Protein AF-V7BN54-F1 (afdb_monomer_lite)

Secondary structure (DSSP, 8-state):
-PPPPTT--------S-------SSSHHHHHHHHHHHHHHHHHHHHHHHHHTT----EEE-SS-EEEHHHHHHHHHHHHHHHHHHHHHHHHHHHS----PPPPPPPHHHHHHHHHHHHHHHT-

Radius of gyration: 49.27 Å; chains: 1; bounding box: 86×29×140 Å

Organism: Phaseolus vulgaris (NCBI:txid3885)

Foldseek 3Di:
DDDDDPVGDDPDPDDDDDDDPDDPPPVVVVVVVVVVVVVVVVVVVVVVVVVVPPDQPWDCPDPDTHGPVVVVVVVVVVVVVCCVPVVVVCVVVVPPPPPPPPDPDDPVNVVVVVVVVVVVVVD

Sequence (123 aa):
MHSRNDWGGSFEMSNSGEEVYKEKNEWDRAALLERQDLDETLQSWVLERVEKRKKKKYVDFGCIVMSHKALKWIFGSIFIAFLLIALPIIITKSLPNHHSPPTPPDNYTLALHKALLFFNAQK

pLDDT: mean 71.92, std 15.75, range [43.0, 96.12]

Structure (mmCIF, N/CA/C/O backbone):
data_AF-V7BN54-F1
#
_entry.id   AF-V7BN54-F1
#
loop_
_atom_site.group_PDB
_atom_site.id
_atom_site.type_symbol
_atom_site.label_atom_id
_atom_site.label_alt_id
_atom_site.label_comp_id
_atom_site.label_asym_id
_atom_site.label_entity_id
_atom_site.label_seq_id
_atom_site.pdbx_PDB_ins_code
_atom_site.Cartn_x
_atom_site.Cartn_y
_atom_site.Cartn_z
_atom_site.occupancy
_atom_site.B_iso_or_equiv
_atom_site.auth_seq_id
_atom_site.auth_comp_id
_atom_site.auth_asym_id
_atom_site.auth_atom_id
_atom_site.pdbx_PDB_model_num
ATOM 1 N N . MET A 1 1 ? -26.629 -19.931 85.191 1.00 43.00 1 MET A N 1
ATOM 2 C CA . MET A 1 1 ? -26.226 -19.09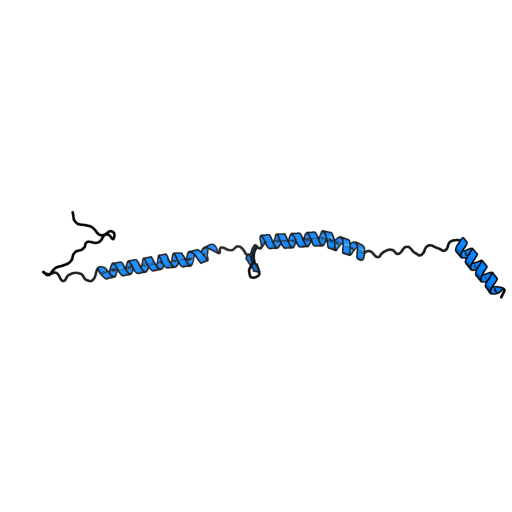6 84.040 1.00 43.00 1 MET A CA 1
ATOM 3 C C . MET A 1 1 ? -27.133 -19.474 82.882 1.00 43.00 1 MET A C 1
ATOM 5 O O . MET A 1 1 ? -27.092 -20.623 82.472 1.00 43.00 1 MET A O 1
ATOM 9 N N . HIS A 1 2 ? -28.031 -18.581 82.459 1.00 53.22 2 HIS A N 1
ATOM 10 C CA . HIS A 1 2 ? -28.963 -18.863 81.363 1.00 53.22 2 HIS A CA 1
ATOM 11 C C . HIS A 1 2 ? -28.221 -18.729 80.027 1.00 53.22 2 HIS A C 1
ATOM 13 O O . HIS A 1 2 ? -27.595 -17.700 79.773 1.00 53.22 2 HIS A O 1
ATOM 19 N N . SER A 1 3 ? -28.240 -19.797 79.223 1.00 55.62 3 SER A N 1
ATOM 20 C CA . SER A 1 3 ? -27.673 -19.827 77.873 1.00 55.62 3 SER A CA 1
ATOM 21 C C . SER A 1 3 ? -28.487 -18.895 76.975 1.00 55.62 3 SER A C 1
ATOM 23 O O . SER A 1 3 ? -29.709 -19.000 76.902 1.00 55.62 3 SER A O 1
ATOM 25 N N . ARG A 1 4 ? -27.799 -17.937 76.359 1.00 61.56 4 ARG A N 1
ATOM 26 C CA . ARG A 1 4 ? -28.348 -16.941 75.442 1.00 61.56 4 ARG A CA 1
ATOM 27 C C . ARG A 1 4 ? -28.027 -17.434 74.032 1.00 61.56 4 ARG A C 1
ATOM 29 O O . ARG A 1 4 ? -26.901 -17.841 73.772 1.00 61.56 4 ARG A O 1
ATOM 36 N N . ASN A 1 5 ? -29.021 -17.463 73.162 1.00 63.62 5 ASN A N 1
ATOM 37 C CA . ASN A 1 5 ? -28.876 -17.810 71.751 1.00 63.62 5 ASN A CA 1
ATOM 38 C C . ASN A 1 5 ? -28.022 -16.766 71.009 1.00 63.62 5 ASN A C 1
ATOM 40 O O . ASN A 1 5 ? -28.161 -15.560 71.223 1.00 63.62 5 ASN A O 1
ATOM 44 N N . ASP A 1 6 ? -27.184 -17.232 70.082 1.00 66.56 6 ASP A N 1
ATOM 45 C CA . ASP A 1 6 ? -26.239 -16.397 69.315 1.00 66.56 6 ASP A CA 1
ATOM 46 C C . ASP A 1 6 ? -26.917 -15.382 68.377 1.00 66.56 6 ASP A C 1
ATOM 48 O O . ASP A 1 6 ? -26.272 -14.492 67.832 1.00 66.56 6 ASP A O 1
ATOM 52 N N . TRP A 1 7 ? -28.237 -15.488 68.222 1.00 64.75 7 TRP A N 1
ATOM 53 C CA . TRP A 1 7 ? -29.060 -14.626 67.376 1.00 64.75 7 TRP A CA 1
ATOM 54 C C . TRP A 1 7 ? -29.818 -13.538 68.159 1.00 64.75 7 TRP A C 1
ATOM 56 O O . TRP A 1 7 ? -30.616 -12.809 67.580 1.00 64.75 7 TRP A O 1
ATOM 66 N N . GLY A 1 8 ? -29.550 -13.381 69.462 1.00 64.38 8 GLY A N 1
ATOM 67 C CA . GLY A 1 8 ? -29.888 -12.158 70.203 1.00 64.38 8 GLY A CA 1
ATOM 68 C C . GLY A 1 8 ? -31.352 -11.962 70.625 1.00 64.38 8 GLY A C 1
ATOM 69 O O . GLY A 1 8 ? -31.721 -10.830 70.928 1.00 64.38 8 GLY A O 1
ATOM 70 N N . GLY A 1 9 ? -32.176 -13.014 70.701 1.00 65.94 9 GLY A N 1
ATOM 71 C CA . GLY A 1 9 ? -33.587 -12.921 71.125 1.00 65.94 9 GLY A CA 1
ATOM 72 C C . GLY A 1 9 ? -33.916 -13.760 72.366 1.00 65.94 9 GLY A C 1
ATOM 73 O O . GLY A 1 9 ? -33.471 -14.893 72.473 1.00 65.94 9 GLY A O 1
ATOM 74 N N . SER A 1 10 ? -34.712 -13.247 73.309 1.00 53.84 10 SER A N 1
ATOM 75 C CA . SER A 1 10 ? -35.085 -13.994 74.527 1.00 53.84 10 SER A CA 1
ATOM 76 C C . SER A 1 10 ? -35.921 -15.241 74.200 1.00 53.84 10 SER A C 1
ATOM 78 O O . SER A 1 10 ? -36.890 -15.152 73.449 1.00 53.84 10 SER A O 1
ATOM 80 N N . PHE A 1 11 ? -35.570 -16.402 74.763 1.00 54.72 11 PHE A N 1
ATOM 81 C CA . PHE A 1 11 ? -36.379 -17.621 74.652 1.00 54.72 11 PHE A CA 1
ATOM 82 C C . PHE A 1 11 ? -37.440 -17.623 75.756 1.00 54.72 11 PHE A C 1
ATOM 84 O O . PHE A 1 11 ? -37.277 -18.260 76.796 1.00 54.72 11 PHE A O 1
ATOM 91 N N . GLU A 1 12 ? -38.517 -16.870 75.550 1.00 58.50 12 GLU A N 1
ATOM 92 C CA . GLU A 1 12 ? -39.702 -16.956 76.401 1.00 58.50 12 GLU A CA 1
ATOM 93 C C . GLU A 1 12 ? -40.667 -17.993 75.820 1.00 58.50 12 GLU A C 1
ATOM 95 O O . GLU A 1 12 ? -41.494 -17.705 74.958 1.00 58.50 12 GLU A O 1
ATOM 100 N N . MET A 1 13 ? -40.559 -19.236 76.296 1.00 51.19 13 MET A N 1
ATOM 101 C CA . MET A 1 13 ? -41.651 -20.201 76.182 1.00 51.19 13 MET A CA 1
ATOM 102 C C . MET A 1 13 ? -42.730 -19.778 77.184 1.00 51.19 13 MET A C 1
ATOM 104 O O . MET A 1 13 ? -42.631 -20.079 78.374 1.00 51.19 13 MET A O 1
ATOM 108 N N . SER A 1 14 ? -43.747 -19.052 76.716 1.00 47.75 14 SER A N 1
ATOM 109 C CA . SER A 1 14 ? -44.942 -18.761 77.511 1.00 47.75 14 SER A CA 1
ATOM 110 C C . SER A 1 14 ? -45.685 -20.074 77.788 1.00 47.75 14 SER A C 1
ATOM 112 O O . SER A 1 14 ? -46.410 -20.601 76.945 1.00 47.75 14 SER A O 1
ATOM 114 N N . ASN A 1 15 ? -45.447 -20.643 78.970 1.00 44.53 15 ASN A N 1
ATOM 115 C CA . ASN A 1 15 ? -46.290 -21.677 79.547 1.00 44.53 15 ASN A CA 1
ATOM 116 C C . ASN A 1 15 ? -47.453 -20.981 80.257 1.00 44.53 15 ASN A C 1
ATOM 118 O O . ASN A 1 15 ? -47.263 -20.410 81.324 1.00 44.53 15 ASN A O 1
ATOM 122 N N . SER A 1 16 ? -48.621 -21.034 79.614 1.00 52.03 16 SER A N 1
ATOM 123 C CA . SER A 1 16 ? -49.964 -20.893 80.186 1.00 52.03 16 SER A CA 1
ATOM 124 C C . SER A 1 16 ? -50.111 -19.926 81.366 1.00 52.03 16 SER A C 1
ATOM 126 O O . SER A 1 16 ? -49.905 -20.303 82.520 1.00 52.03 16 SER A O 1
ATOM 128 N N . GLY A 1 17 ? -50.615 -18.729 81.093 1.00 51.25 17 GLY A N 1
ATOM 129 C CA . GLY A 1 17 ? -51.170 -17.896 82.149 1.00 51.25 17 GLY A CA 1
ATOM 130 C C . GLY A 1 17 ? -51.195 -16.433 81.774 1.00 51.25 17 GLY A C 1
ATOM 131 O O . GLY A 1 17 ? -50.166 -15.781 81.808 1.00 51.25 17 GLY A O 1
ATOM 132 N N . GLU A 1 18 ? -52.401 -15.966 81.478 1.00 43.72 18 GLU A N 1
ATOM 133 C CA . GLU A 1 18 ? -52.838 -14.589 81.693 1.00 43.72 18 GLU A CA 1
ATOM 134 C C . GLU A 1 18 ? -52.280 -13.466 80.796 1.00 43.72 18 GLU A C 1
ATOM 136 O O . GLU A 1 18 ? -51.148 -13.010 80.884 1.00 43.72 18 GLU A O 1
ATOM 141 N N . GLU A 1 19 ? -53.245 -12.934 80.037 1.00 52.16 19 GLU A N 1
ATOM 142 C CA . GLU A 1 19 ? -53.559 -11.506 79.949 1.00 52.16 19 GLU A CA 1
ATOM 143 C C . GLU A 1 19 ? -52.840 -10.613 78.931 1.00 52.16 19 GLU A C 1
ATOM 145 O O . GLU A 1 19 ? -51.711 -10.803 78.505 1.00 52.16 19 GLU A O 1
ATOM 150 N N . VAL A 1 20 ? -53.586 -9.551 78.609 1.00 44.69 20 VAL A N 1
ATOM 151 C CA . VAL A 1 20 ? -53.212 -8.348 77.863 1.00 44.69 20 VAL A CA 1
ATOM 152 C C . VAL A 1 20 ? -53.390 -8.427 76.342 1.00 44.69 20 VAL A C 1
ATOM 154 O O . VAL A 1 20 ? -52.466 -8.514 75.541 1.00 44.69 20 VAL A O 1
ATOM 157 N N . TYR A 1 21 ? -54.647 -8.233 75.934 1.00 48.78 21 TYR A N 1
ATOM 158 C CA . TYR A 1 21 ? -54.997 -7.667 74.632 1.00 48.78 21 TYR A CA 1
ATOM 159 C C . TYR A 1 21 ? -54.560 -6.199 74.567 1.00 48.78 21 TYR A C 1
ATOM 161 O O . TYR A 1 21 ? -55.376 -5.297 74.759 1.00 48.78 21 TYR A O 1
ATOM 169 N N . LYS A 1 22 ? -53.291 -5.932 74.272 1.00 52.81 22 LYS A N 1
ATOM 170 C CA . LYS A 1 22 ? -52.894 -4.639 73.712 1.00 52.81 22 LYS A CA 1
ATOM 171 C C . LYS A 1 22 ? -51.813 -4.836 72.659 1.00 52.81 22 LYS A C 1
ATOM 173 O O . LYS A 1 22 ? -50.850 -5.551 72.872 1.00 52.81 22 LYS A O 1
ATOM 178 N N . GLU A 1 23 ? -52.026 -4.139 71.544 1.00 52.44 23 GLU A N 1
ATOM 179 C CA . GLU A 1 23 ? -50.976 -3.688 70.626 1.00 52.44 23 GLU A CA 1
ATOM 180 C C . GLU A 1 23 ? -50.474 -4.686 69.566 1.00 52.44 23 GLU A C 1
ATOM 182 O O . GLU A 1 23 ? -49.317 -5.079 69.507 1.00 52.44 23 GLU A O 1
ATOM 187 N N . LYS A 1 24 ? -51.362 -5.027 68.621 1.00 51.75 24 LYS A N 1
ATOM 188 C CA . LYS A 1 24 ? -51.013 -5.694 67.349 1.00 51.75 24 LYS A CA 1
ATOM 189 C C . LYS A 1 24 ? -50.634 -4.733 66.204 1.00 51.75 24 LYS A C 1
ATOM 191 O O . LYS A 1 24 ? -50.500 -5.184 65.075 1.00 51.75 24 LYS A O 1
ATOM 196 N N . ASN A 1 25 ? -50.467 -3.433 66.466 1.00 53.81 25 ASN A N 1
ATOM 197 C CA . ASN A 1 25 ? -50.249 -2.424 65.413 1.00 53.81 25 ASN A CA 1
ATOM 198 C C . ASN A 1 25 ? -48.797 -1.937 65.263 1.00 53.81 25 ASN A C 1
ATOM 200 O O . ASN A 1 25 ? -48.500 -1.238 64.298 1.00 53.81 25 ASN A O 1
ATOM 204 N N . GLU A 1 26 ? -47.882 -2.288 66.170 1.00 56.12 26 GLU A N 1
ATOM 205 C CA . GLU A 1 26 ? -46.482 -1.833 66.080 1.00 56.12 26 GLU A CA 1
ATOM 206 C C . GLU A 1 26 ? -45.608 -2.724 65.183 1.00 56.12 26 GLU A C 1
ATOM 208 O O . GLU A 1 26 ? -44.637 -2.249 64.593 1.00 56.12 26 GLU A O 1
ATOM 213 N N . TRP A 1 27 ? -45.993 -3.991 65.004 1.00 55.41 27 TRP A N 1
ATOM 214 C CA . TRP A 1 27 ? -45.239 -4.981 64.226 1.00 55.41 27 TRP A CA 1
ATOM 215 C C . TRP A 1 27 ? -45.252 -4.679 62.716 1.00 55.41 27 TRP A C 1
ATOM 217 O O . TRP A 1 27 ? -44.266 -4.929 62.029 1.00 55.41 27 TRP A O 1
ATOM 227 N N . ASP A 1 28 ? -46.322 -4.061 62.204 1.00 57.56 28 ASP A N 1
ATOM 228 C CA . ASP A 1 28 ? -46.463 -3.734 60.775 1.00 57.56 28 ASP A CA 1
ATOM 229 C C . ASP A 1 28 ? -45.677 -2.481 60.358 1.00 57.56 28 ASP A C 1
ATOM 231 O O . ASP A 1 28 ? -45.328 -2.306 59.189 1.00 57.56 28 ASP A O 1
ATOM 235 N N . ARG A 1 29 ? -45.357 -1.594 61.308 1.00 58.38 29 ARG A N 1
ATOM 236 C CA . ARG A 1 29 ? -44.652 -0.344 60.998 1.00 58.38 29 ARG A CA 1
ATOM 237 C C . ARG A 1 29 ? -43.164 -0.577 60.730 1.00 58.38 29 ARG A C 1
ATOM 239 O O . ARG A 1 29 ? -42.597 0.106 59.882 1.00 58.38 29 ARG A O 1
ATOM 246 N N . ALA A 1 30 ? -42.554 -1.552 61.404 1.00 61.09 30 ALA A N 1
ATOM 247 C CA . ALA A 1 30 ? -41.167 -1.946 61.158 1.00 61.09 30 ALA A CA 1
ATOM 248 C C . ALA A 1 30 ? -40.996 -2.615 59.782 1.00 61.09 30 ALA A C 1
ATOM 250 O O . ALA A 1 30 ? -40.057 -2.289 59.062 1.00 61.09 30 ALA A O 1
ATOM 251 N N . ALA A 1 31 ? -41.951 -3.455 59.366 1.00 61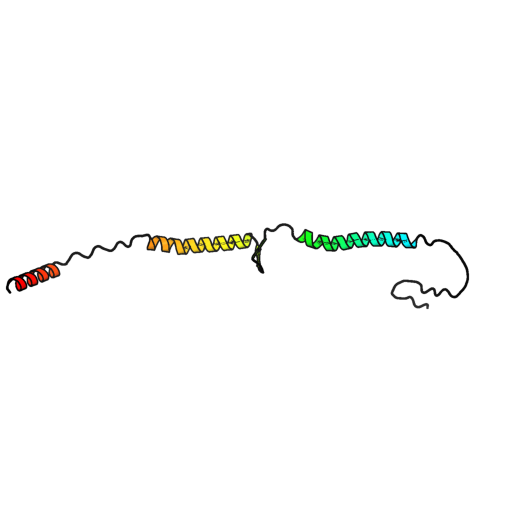.47 31 ALA A N 1
ATOM 252 C CA . ALA A 1 31 ? -41.925 -4.117 58.059 1.00 61.47 31 ALA A CA 1
ATOM 253 C C . ALA A 1 31 ? -42.066 -3.135 56.877 1.00 61.47 31 ALA A C 1
ATOM 255 O O . ALA A 1 31 ? -41.504 -3.359 55.804 1.00 61.47 31 ALA A O 1
ATOM 256 N N . LEU A 1 32 ? -42.794 -2.026 57.058 1.00 61.03 32 LEU A N 1
ATOM 257 C CA . LEU A 1 32 ? -42.898 -0.975 56.038 1.00 61.03 32 LEU A CA 1
ATOM 258 C C . LEU A 1 32 ? -41.602 -0.171 55.880 1.00 61.03 32 LEU A C 1
ATOM 260 O O . LEU A 1 32 ? -41.269 0.201 54.757 1.00 61.03 32 LEU A O 1
ATOM 264 N N . LEU A 1 33 ? -40.876 0.068 56.977 1.00 61.72 33 LEU A N 1
ATOM 265 C CA . LEU A 1 33 ? -39.565 0.726 56.943 1.00 61.72 33 LEU A CA 1
ATOM 266 C C . LEU A 1 33 ? -38.508 -0.191 56.318 1.00 61.72 33 LEU A C 1
ATOM 268 O O . LEU A 1 33 ? -37.779 0.231 55.427 1.00 61.72 33 LEU A O 1
ATOM 272 N N . GLU A 1 34 ? -38.504 -1.471 56.697 1.00 61.81 34 GLU A N 1
ATOM 273 C CA . GLU A 1 34 ? -37.607 -2.479 56.128 1.00 61.81 34 GLU A CA 1
ATOM 274 C C . GLU A 1 34 ? -37.821 -2.631 54.611 1.00 61.81 34 GLU A C 1
ATOM 276 O O . GLU A 1 34 ? -36.859 -2.642 53.847 1.00 61.81 34 GLU A O 1
ATOM 281 N N . ARG A 1 35 ? -39.074 -2.641 54.135 1.00 59.72 35 ARG A N 1
ATOM 282 C CA . ARG A 1 35 ? -39.382 -2.705 52.695 1.00 59.72 35 ARG A CA 1
ATOM 283 C C . ARG A 1 35 ? -38.838 -1.506 51.909 1.00 59.72 35 ARG A C 1
ATOM 285 O O . ARG A 1 35 ? -38.398 -1.691 50.778 1.00 59.72 35 ARG A O 1
ATOM 292 N N . GLN A 1 36 ? -38.863 -0.307 52.491 1.00 62.03 36 GLN A N 1
ATOM 293 C CA . GLN A 1 36 ? -38.312 0.892 51.851 1.00 62.03 36 GLN A CA 1
ATOM 294 C C . GLN A 1 36 ? -36.778 0.839 51.780 1.00 62.03 36 GLN A C 1
ATOM 296 O O . GLN A 1 36 ? -36.217 1.089 50.715 1.00 62.03 36 GLN A O 1
ATOM 301 N N . ASP A 1 37 ? -36.109 0.414 52.855 1.00 61.91 37 ASP A N 1
ATOM 302 C CA . ASP A 1 37 ? -34.644 0.264 52.884 1.00 61.91 37 ASP A CA 1
ATOM 303 C C . ASP A 1 37 ? -34.147 -0.853 51.941 1.00 61.91 37 ASP A C 1
ATOM 305 O O . ASP A 1 37 ? -33.093 -0.742 51.300 1.00 61.91 37 ASP A O 1
ATOM 309 N N . LEU A 1 38 ? -34.916 -1.938 51.801 1.00 63.78 38 LEU A N 1
ATOM 310 C CA . LEU A 1 38 ? -34.639 -3.001 50.831 1.00 63.78 38 LEU A CA 1
ATOM 311 C C . LEU A 1 38 ? -34.740 -2.498 49.389 1.00 63.78 38 LEU A C 1
ATOM 313 O O . LEU A 1 38 ? -33.880 -2.830 48.575 1.00 63.78 38 LEU A O 1
ATOM 317 N N . ASP A 1 39 ? -35.731 -1.671 49.064 1.00 69.31 39 ASP A N 1
ATOM 318 C CA . ASP A 1 39 ? -35.861 -1.112 47.715 1.00 69.31 39 ASP A CA 1
ATOM 319 C C . ASP A 1 39 ? -34.691 -0.167 47.382 1.00 69.31 39 ASP A C 1
ATOM 321 O O . ASP A 1 39 ? -34.121 -0.264 46.290 1.00 69.31 39 ASP A O 1
ATOM 325 N N . GLU A 1 40 ? -34.247 0.668 48.329 1.00 66.94 40 GLU A N 1
ATOM 32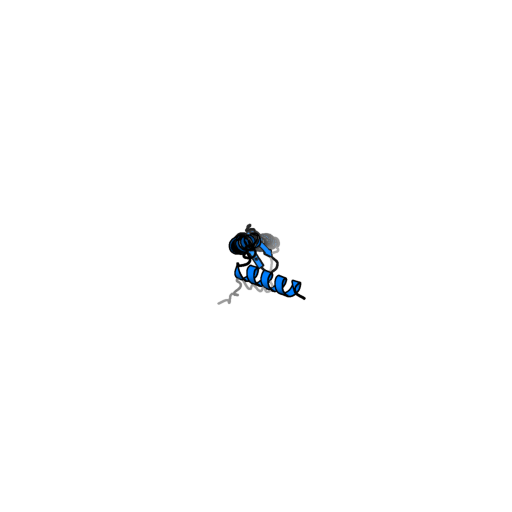6 C CA . GLU A 1 40 ? -33.094 1.563 48.142 1.00 66.94 40 GLU A CA 1
ATOM 327 C C . GLU A 1 40 ? -31.772 0.799 47.986 1.00 66.94 40 GLU A C 1
ATOM 329 O O . GLU A 1 40 ? -30.951 1.109 47.110 1.00 66.94 40 GLU A O 1
ATOM 334 N N . THR A 1 41 ? -31.566 -0.245 48.791 1.00 69.25 41 THR A N 1
ATOM 335 C CA . THR A 1 41 ? -30.378 -1.097 48.675 1.00 69.25 41 THR A CA 1
ATOM 336 C C . THR A 1 41 ? -30.398 -1.890 47.369 1.00 69.25 41 THR A C 1
ATOM 338 O O . THR A 1 41 ? -29.403 -1.881 46.645 1.00 69.25 41 THR A O 1
ATOM 341 N N . LEU A 1 42 ? -31.523 -2.488 46.973 1.00 64.94 42 LEU A N 1
ATOM 342 C CA . LEU A 1 42 ? -31.649 -3.182 45.686 1.00 64.94 42 LEU A CA 1
ATOM 343 C C . LEU A 1 42 ? -31.468 -2.230 44.492 1.00 64.94 42 LEU A C 1
ATOM 345 O O . LEU A 1 42 ? -30.808 -2.596 43.512 1.00 64.94 42 LEU A O 1
ATOM 349 N N . GLN A 1 43 ? -31.967 -0.993 44.573 1.00 62.19 43 GLN A N 1
ATOM 350 C CA . GLN A 1 43 ? -31.711 0.032 43.557 1.00 62.19 43 GLN A CA 1
ATOM 351 C C . GLN A 1 43 ? -30.239 0.428 43.486 1.00 62.19 43 GLN A C 1
ATOM 353 O O . GLN A 1 43 ? -29.735 0.614 42.378 1.00 62.19 43 GLN A O 1
ATOM 358 N N . SER A 1 44 ? -29.527 0.486 44.612 1.00 65.25 44 SER A N 1
ATOM 359 C CA . SER A 1 44 ? -28.074 0.700 44.650 1.00 65.25 44 SER A CA 1
ATOM 360 C C . SER A 1 44 ? -27.314 -0.392 43.873 1.00 65.25 44 SER A C 1
ATOM 362 O O . SER A 1 44 ? -26.488 -0.080 43.007 1.00 65.25 44 SER A O 1
ATOM 364 N N . TRP A 1 45 ? -27.686 -1.667 44.048 1.00 65.31 45 TRP A N 1
ATOM 365 C CA . TRP A 1 45 ? -27.098 -2.793 43.301 1.00 65.31 45 TRP A CA 1
ATOM 366 C C . TRP A 1 45 ? -27.402 -2.758 41.792 1.00 65.31 45 TRP A C 1
ATOM 368 O O . TRP A 1 45 ? -26.613 -3.248 40.971 1.00 65.31 45 TRP A O 1
ATOM 378 N N . VAL A 1 46 ? -28.540 -2.179 41.402 1.00 64.00 46 VAL A N 1
ATOM 379 C CA . VAL A 1 46 ? -28.948 -2.031 39.996 1.00 64.00 46 VAL A CA 1
ATOM 380 C C . VAL A 1 46 ? -28.308 -0.793 39.350 1.00 64.00 46 VAL A C 1
ATOM 382 O O . VAL A 1 46 ? -27.862 -0.873 38.200 1.00 64.00 46 VAL A O 1
ATOM 385 N N . LEU A 1 47 ? -28.178 0.324 40.074 1.00 57.06 47 LEU A N 1
ATOM 386 C CA . LEU A 1 47 ? -27.598 1.570 39.558 1.00 57.06 47 LEU A CA 1
ATOM 387 C C . LEU A 1 47 ? -26.072 1.515 39.419 1.00 57.06 47 LEU A C 1
ATOM 389 O O . LEU A 1 47 ? -25.532 2.085 38.465 1.00 57.06 47 LEU A O 1
ATOM 393 N N . GLU A 1 48 ? -25.358 0.797 40.290 1.00 58.12 48 GLU A N 1
ATOM 394 C CA . GLU A 1 48 ? -23.887 0.793 40.264 1.00 58.12 48 GLU A CA 1
ATOM 395 C C . GLU A 1 48 ? -23.312 0.192 38.961 1.00 58.12 48 GLU A C 1
ATOM 397 O O . GLU A 1 48 ? -22.268 0.627 38.456 1.00 58.12 48 GLU A O 1
ATOM 402 N N . ARG A 1 49 ? -24.026 -0.757 38.337 1.00 54.94 49 ARG A N 1
ATOM 403 C CA . ARG A 1 49 ? -23.642 -1.312 37.024 1.00 54.94 49 ARG A CA 1
ATOM 404 C C . ARG A 1 49 ? -23.895 -0.355 35.861 1.00 54.94 49 ARG A C 1
ATOM 406 O O . ARG A 1 49 ? -23.184 -0.430 34.854 1.00 54.94 49 ARG A O 1
ATOM 413 N N . VAL A 1 50 ? -24.876 0.536 35.983 1.00 56.38 50 VAL A N 1
ATOM 414 C CA . VAL A 1 50 ? -25.229 1.511 34.940 1.00 56.38 50 VAL A CA 1
ATOM 415 C C . VAL A 1 50 ? -24.278 2.707 34.992 1.00 56.38 50 VAL A C 1
ATOM 417 O O . VAL A 1 50 ? -23.804 3.173 33.953 1.00 56.38 50 VAL A O 1
ATOM 420 N N . GLU A 1 51 ? -23.899 3.147 36.192 1.00 54.69 51 GLU A N 1
ATOM 421 C CA . GLU A 1 51 ? -23.053 4.326 36.361 1.00 54.69 51 GLU A CA 1
ATOM 422 C C . GLU A 1 51 ? -21.578 4.103 36.036 1.00 54.69 51 GLU A C 1
ATOM 424 O O . GLU A 1 51 ? -20.909 5.054 35.643 1.00 54.69 51 GLU A O 1
ATOM 429 N N . LYS A 1 52 ? -21.045 2.877 36.110 1.00 54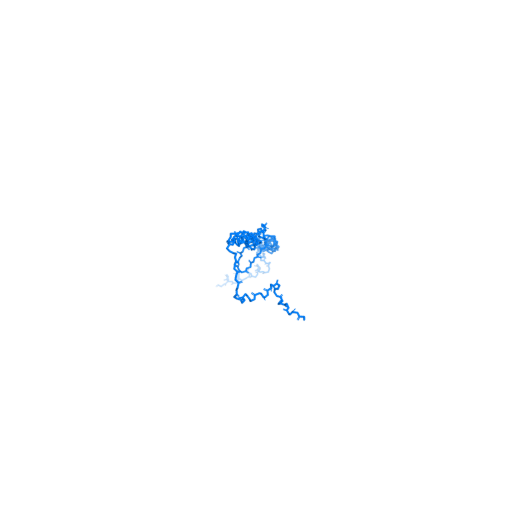.41 52 LYS A N 1
ATOM 430 C CA . LYS A 1 52 ? -19.646 2.603 35.716 1.00 54.41 52 LYS A CA 1
ATOM 431 C C . LYS A 1 52 ? -19.431 2.569 34.197 1.00 54.41 52 LYS A C 1
ATOM 433 O O . LYS A 1 52 ? -18.289 2.585 33.740 1.00 54.41 52 LYS A O 1
ATOM 438 N N . ARG A 1 53 ? -20.496 2.638 33.386 1.00 54.94 53 ARG A N 1
ATOM 439 C CA . ARG A 1 53 ? -20.414 2.794 31.920 1.00 54.94 53 ARG A CA 1
ATOM 440 C C . ARG A 1 53 ? -20.277 4.258 31.478 1.00 54.94 53 ARG A C 1
ATOM 442 O O . ARG A 1 53 ? -20.769 4.631 30.412 1.00 54.94 53 ARG A O 1
ATOM 449 N N . LYS A 1 54 ? -19.603 5.122 32.255 1.00 56.28 54 LYS A N 1
ATOM 450 C CA . LYS A 1 54 ? -19.341 6.515 31.838 1.00 56.28 54 LYS A CA 1
ATOM 451 C C . LYS A 1 54 ? -18.417 6.537 30.613 1.00 56.28 54 LYS A C 1
ATOM 453 O O . LYS A 1 54 ? -17.194 6.543 30.712 1.00 56.28 54 LYS A O 1
ATOM 458 N N . LYS A 1 55 ? -19.057 6.563 29.442 1.00 60.28 55 LYS A N 1
ATOM 459 C CA . LYS A 1 55 ? -18.709 7.312 28.227 1.00 60.28 55 LYS A CA 1
ATOM 460 C C . LYS A 1 55 ? -17.228 7.323 27.844 1.00 60.28 55 LYS A C 1
ATOM 462 O O . LYS A 1 55 ? -16.643 8.376 27.605 1.00 60.28 55 LYS A O 1
ATOM 467 N N . LYS A 1 56 ? -16.622 6.160 27.668 1.00 57.12 56 LYS A N 1
ATOM 468 C CA . LYS A 1 56 ? -15.525 6.054 26.705 1.00 57.12 5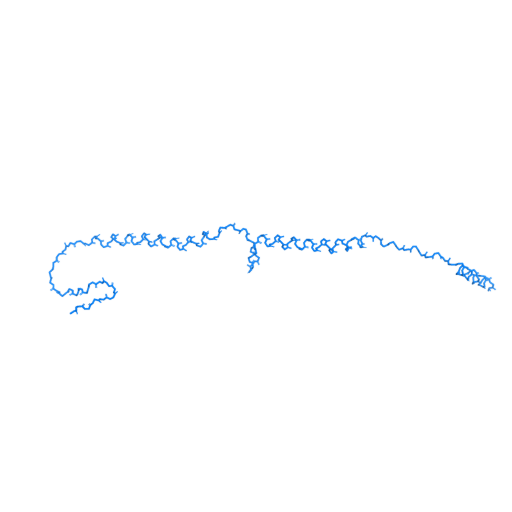6 LYS A CA 1
ATOM 469 C C . LYS A 1 56 ? -16.141 5.410 25.480 1.00 57.12 56 LYS A C 1
ATOM 471 O O . LYS A 1 56 ? -16.711 4.334 25.576 1.00 57.12 56 LYS A O 1
ATOM 476 N N . LYS A 1 57 ? -16.123 6.134 24.359 1.00 63.25 57 LYS A N 1
ATOM 477 C CA . LYS A 1 57 ? -16.480 5.575 23.059 1.00 63.25 57 LYS A CA 1
ATOM 478 C C . LYS A 1 57 ? -15.576 4.350 22.879 1.00 63.25 57 LYS A C 1
ATOM 480 O O . LYS A 1 57 ? -14.357 4.504 22.746 1.00 63.25 57 LYS A O 1
ATOM 485 N N . TYR A 1 58 ? -16.152 3.169 23.013 1.00 63.34 58 TYR A N 1
ATOM 486 C CA . TYR A 1 58 ? -15.556 1.878 22.705 1.00 63.34 58 TYR A CA 1
ATOM 487 C C . TYR A 1 58 ? -16.337 1.355 21.502 1.00 63.34 58 TYR A C 1
ATOM 489 O O . TYR A 1 58 ? -17.553 1.543 21.443 1.00 63.34 58 TYR A O 1
ATOM 497 N N . VAL A 1 59 ? -15.631 0.802 20.519 1.00 70.12 59 VAL A N 1
ATOM 498 C CA . VAL A 1 59 ? -16.276 0.105 19.403 1.00 70.12 59 VAL A CA 1
ATOM 499 C C . VAL A 1 59 ? -16.163 -1.374 19.713 1.00 70.12 59 VAL A C 1
ATOM 501 O O . VAL A 1 59 ? -15.052 -1.890 19.855 1.00 70.12 59 VAL A O 1
ATOM 504 N N . ASP A 1 60 ? -17.308 -2.029 19.839 1.00 74.12 60 ASP A N 1
ATOM 505 C CA . ASP A 1 60 ? -17.374 -3.466 20.060 1.00 74.12 60 ASP A CA 1
ATOM 506 C C . ASP A 1 60 ? -17.297 -4.162 18.697 1.00 74.12 60 ASP A C 1
ATOM 508 O O . ASP A 1 60 ? -18.227 -4.093 17.895 1.00 74.12 60 ASP A O 1
ATOM 512 N N . PHE A 1 61 ? -16.176 -4.829 18.414 1.00 72.00 61 PHE A N 1
ATOM 513 C CA . PHE A 1 61 ? -16.010 -5.677 17.225 1.00 72.00 61 PHE A CA 1
ATOM 514 C C . PHE A 1 61 ? -16.315 -7.138 17.585 1.00 72.00 61 PHE A C 1
ATOM 516 O O . PHE A 1 61 ? -15.476 -8.028 17.445 1.00 72.00 61 PHE A O 1
ATOM 523 N N . GLY A 1 62 ? -17.508 -7.388 18.130 1.00 72.94 62 GLY A N 1
ATOM 524 C CA . GLY A 1 62 ? -17.890 -8.707 18.637 1.00 72.94 62 GLY A CA 1
ATOM 525 C C . GLY A 1 62 ? -17.236 -9.013 19.989 1.00 72.94 62 GLY A C 1
ATOM 526 O O . GLY A 1 62 ? -17.618 -8.428 20.995 1.00 72.94 62 GLY A O 1
ATOM 527 N N . CYS A 1 63 ? -16.256 -9.925 20.029 1.00 64.19 63 CYS A N 1
ATOM 528 C CA . CYS A 1 63 ? -15.633 -10.395 21.279 1.00 64.19 63 CYS A CA 1
ATOM 529 C C . CYS A 1 63 ? -14.473 -9.508 21.783 1.00 64.19 63 CYS A C 1
ATOM 531 O O . CYS A 1 63 ? -13.878 -9.794 22.822 1.00 64.19 63 CYS A O 1
ATOM 533 N N . ILE A 1 64 ? -14.127 -8.446 21.045 1.00 67.69 64 ILE A N 1
ATOM 534 C CA . ILE A 1 64 ? -13.022 -7.537 21.367 1.00 67.69 64 ILE A CA 1
ATOM 535 C C . ILE A 1 64 ? -13.562 -6.112 21.492 1.00 67.69 64 ILE A C 1
ATOM 537 O O . ILE A 1 64 ? -14.069 -5.528 20.532 1.00 67.69 64 ILE A O 1
ATOM 541 N N . VAL A 1 65 ? -13.406 -5.548 22.689 1.00 72.19 65 VAL A N 1
ATOM 542 C CA . VAL A 1 65 ? -13.760 -4.163 23.015 1.00 72.19 65 VAL A CA 1
ATOM 543 C C . VAL A 1 65 ? -12.507 -3.303 22.853 1.00 72.19 65 VAL A C 1
ATOM 545 O O . VAL A 1 65 ? -11.643 -3.276 23.732 1.00 72.19 65 VAL A O 1
ATOM 548 N N . MET A 1 66 ? -12.378 -2.595 21.727 1.00 69.69 66 MET A N 1
ATOM 549 C CA . MET A 1 66 ? -11.226 -1.720 21.474 1.00 69.69 66 MET A CA 1
ATOM 550 C C . MET A 1 66 ? -11.608 -0.253 21.714 1.00 69.69 66 MET A C 1
ATOM 552 O O . MET A 1 66 ? -12.647 0.238 21.267 1.00 69.69 66 MET A O 1
ATOM 556 N N . SER A 1 67 ? -10.756 0.495 22.424 1.00 77.94 67 SER A N 1
ATOM 557 C CA . SER A 1 67 ? -10.974 1.938 22.600 1.00 77.94 67 SER A CA 1
ATOM 558 C C . SER A 1 67 ? -10.746 2.691 21.286 1.00 77.94 67 SER A C 1
ATOM 560 O O . SER A 1 67 ? -9.832 2.361 20.529 1.00 77.94 67 SER A O 1
ATOM 562 N N . HIS A 1 68 ? -11.491 3.778 21.044 1.00 79.94 68 HIS A N 1
ATOM 563 C CA . HIS A 1 68 ? -11.259 4.631 19.863 1.00 79.94 68 HIS A CA 1
ATOM 564 C C . HIS A 1 68 ? -9.825 5.178 19.789 1.00 79.94 68 HIS A C 1
ATOM 566 O O . HIS A 1 68 ? -9.339 5.484 18.704 1.00 79.94 68 HIS A O 1
ATOM 572 N N . LYS A 1 69 ? -9.144 5.324 20.933 1.00 83.31 69 LYS A N 1
ATOM 573 C CA . LYS A 1 69 ? -7.745 5.767 20.977 1.00 83.31 69 LYS A CA 1
ATOM 574 C C . LYS A 1 69 ? -6.821 4.714 20.371 1.00 83.31 69 LYS A C 1
ATOM 576 O O . LYS A 1 69 ? -6.018 5.052 19.511 1.00 83.31 69 LYS A O 1
ATOM 581 N N . ALA A 1 70 ? -6.976 3.454 20.778 1.00 84.44 70 ALA A N 1
ATOM 582 C CA . ALA A 1 70 ? -6.210 2.341 20.224 1.00 84.44 70 ALA A CA 1
ATOM 583 C C . ALA A 1 70 ? -6.511 2.154 18.732 1.00 84.44 70 ALA A C 1
ATOM 585 O O . ALA A 1 70 ? -5.591 2.038 17.932 1.00 84.44 70 ALA A O 1
ATOM 586 N N . LEU A 1 71 ? -7.788 2.234 18.345 1.00 86.38 71 LEU A N 1
ATOM 587 C CA . LEU A 1 71 ? -8.188 2.140 16.943 1.00 86.38 71 LEU A CA 1
ATOM 588 C C . LEU A 1 71 ? -7.554 3.253 16.095 1.00 86.38 71 LEU A C 1
ATOM 590 O O . LEU A 1 71 ? -6.990 2.965 15.046 1.00 86.38 71 LEU A O 1
ATOM 594 N N . LYS A 1 72 ? -7.555 4.508 16.565 1.00 89.75 72 LYS A N 1
ATOM 595 C CA . LYS A 1 72 ? -6.869 5.615 15.873 1.00 89.75 72 LYS A CA 1
ATOM 596 C C . LYS A 1 72 ? -5.368 5.380 15.723 1.00 89.75 72 LYS A C 1
ATOM 598 O O . LYS A 1 72 ? -4.828 5.674 14.664 1.00 89.75 72 LYS A O 1
ATOM 603 N N . TRP A 1 73 ? -4.708 4.851 16.751 1.00 94.25 73 TRP A N 1
ATOM 604 C CA . TRP A 1 73 ? -3.286 4.511 16.679 1.00 94.25 73 TRP A CA 1
ATOM 605 C C . TRP A 1 73 ? -3.007 3.394 15.672 1.00 94.25 73 TRP A C 1
ATOM 607 O O . TRP A 1 73 ? -2.070 3.516 14.890 1.00 94.25 73 TRP A O 1
ATOM 617 N N . ILE A 1 74 ? -3.842 2.354 15.637 1.00 92.88 74 ILE A N 1
ATOM 618 C CA . ILE A 1 74 ? -3.725 1.255 14.668 1.00 92.88 74 ILE A CA 1
ATOM 619 C C . ILE A 1 74 ? -3.931 1.775 13.244 1.00 92.88 74 ILE A C 1
ATOM 621 O O . ILE A 1 74 ? -3.076 1.561 12.391 1.00 92.88 74 ILE A O 1
ATOM 625 N N . PHE A 1 75 ? -5.015 2.514 12.987 1.00 94.19 75 PHE A N 1
ATOM 626 C CA . PHE A 1 75 ? -5.258 3.109 11.669 1.00 94.19 75 PHE A CA 1
ATOM 627 C C . PHE A 1 75 ? -4.143 4.077 11.265 1.00 94.19 75 PHE A C 1
ATOM 629 O O . PHE A 1 75 ? -3.706 4.045 10.120 1.00 94.19 75 PHE A O 1
ATOM 636 N N . GLY A 1 76 ? -3.647 4.894 12.198 1.00 95.56 76 GLY A N 1
ATOM 637 C CA . GLY A 1 76 ? -2.510 5.780 11.957 1.00 95.56 76 GLY A CA 1
ATOM 638 C C . GLY A 1 76 ? -1.236 5.013 11.601 1.00 95.56 76 GLY A C 1
ATOM 639 O O . GLY A 1 76 ? -0.559 5.369 10.641 1.00 95.56 76 GLY A O 1
ATOM 640 N N . SER A 1 77 ? -0.941 3.925 12.317 1.00 95.38 77 SER A N 1
ATOM 641 C CA . SER A 1 77 ? 0.210 3.057 12.045 1.00 95.38 77 SER A CA 1
ATOM 642 C C . SER A 1 77 ? 0.102 2.375 10.682 1.00 95.38 77 SER A C 1
ATOM 644 O O . SER A 1 77 ? 1.053 2.428 9.905 1.00 95.38 77 SER A O 1
ATOM 646 N N . ILE A 1 78 ? -1.063 1.807 10.355 1.00 95.56 78 ILE A N 1
ATOM 647 C CA . ILE A 1 78 ? -1.320 1.185 9.049 1.00 95.56 78 ILE A CA 1
ATOM 648 C C . ILE A 1 78 ? -1.192 2.222 7.932 1.00 95.56 78 ILE A C 1
ATOM 650 O O . ILE A 1 78 ? -0.575 1.943 6.909 1.00 95.56 78 ILE A O 1
ATOM 654 N N . PHE A 1 79 ? -1.729 3.427 8.127 1.00 95.94 79 PHE A N 1
ATOM 655 C CA . PHE A 1 79 ? -1.649 4.500 7.139 1.00 95.94 79 PHE A CA 1
ATOM 656 C C . PHE A 1 79 ? -0.204 4.955 6.899 1.00 95.94 79 PHE A C 1
ATOM 658 O O . PHE A 1 79 ? 0.210 5.101 5.753 1.00 95.94 79 PHE A O 1
ATOM 665 N N . ILE A 1 80 ? 0.588 5.110 7.963 1.00 96.12 80 ILE A N 1
ATOM 666 C CA . ILE A 1 80 ? 2.018 5.432 7.863 1.00 96.12 80 ILE A CA 1
ATOM 667 C C . ILE A 1 80 ? 2.782 4.310 7.157 1.00 96.12 80 ILE A C 1
ATOM 669 O O . ILE A 1 80 ? 3.550 4.586 6.240 1.00 96.12 80 ILE A O 1
ATOM 673 N N . ALA A 1 81 ? 2.550 3.049 7.525 1.00 95.25 81 ALA A N 1
ATOM 674 C CA . ALA A 1 81 ? 3.180 1.909 6.863 1.00 95.25 81 ALA A CA 1
ATOM 675 C C . ALA A 1 81 ? 2.806 1.839 5.373 1.00 95.25 81 ALA A C 1
ATOM 677 O O . ALA A 1 81 ? 3.670 1.625 4.524 1.00 95.25 81 ALA A O 1
ATOM 678 N N . PHE A 1 82 ? 1.537 2.090 5.039 1.00 95.00 82 PHE A N 1
ATOM 679 C CA . PHE A 1 82 ? 1.074 2.167 3.658 1.00 95.00 82 PHE A CA 1
ATOM 680 C C . PHE A 1 82 ? 1.762 3.304 2.901 1.00 95.00 82 PHE A C 1
ATOM 682 O O . PHE A 1 82 ? 2.241 3.081 1.796 1.00 95.00 82 PHE A O 1
ATOM 689 N N . LEU A 1 83 ? 1.894 4.497 3.484 1.00 94.12 83 LEU A N 1
ATOM 690 C CA . LEU A 1 83 ? 2.630 5.593 2.849 1.00 94.12 83 LEU A CA 1
ATOM 691 C C . LEU A 1 83 ? 4.111 5.255 2.637 1.00 94.12 83 LEU A C 1
ATOM 693 O O . LEU A 1 83 ? 4.662 5.591 1.596 1.00 94.12 83 LEU A O 1
ATOM 697 N N . LEU A 1 84 ? 4.757 4.564 3.575 1.00 94.12 84 LEU A N 1
ATOM 698 C CA . LEU A 1 84 ? 6.167 4.191 3.434 1.00 94.12 84 LEU A CA 1
ATOM 699 C C . LEU A 1 84 ? 6.403 3.083 2.398 1.00 94.12 84 LEU A C 1
ATOM 701 O O . LEU A 1 84 ? 7.487 3.022 1.831 1.00 94.12 84 LEU A O 1
ATOM 705 N N . ILE A 1 85 ? 5.417 2.219 2.142 1.00 91.62 85 ILE A N 1
ATOM 706 C CA . ILE A 1 85 ? 5.567 1.056 1.251 1.00 91.62 85 ILE A CA 1
ATOM 707 C C . ILE A 1 85 ? 4.860 1.276 -0.090 1.00 91.62 85 ILE A C 1
ATOM 709 O O . ILE A 1 85 ? 5.463 1.137 -1.151 1.00 91.62 85 ILE A O 1
ATOM 713 N N . ALA A 1 86 ? 3.576 1.623 -0.073 1.00 89.88 86 ALA A N 1
ATOM 714 C CA . ALA A 1 86 ? 2.776 1.764 -1.284 1.00 89.88 86 ALA A CA 1
ATOM 715 C C . ALA A 1 86 ? 3.205 2.971 -2.118 1.00 89.88 86 ALA A C 1
ATOM 717 O O . ALA A 1 86 ? 3.217 2.886 -3.341 1.00 89.88 86 ALA A O 1
ATOM 718 N N . LEU A 1 87 ? 3.600 4.076 -1.483 1.00 87.31 87 LEU A N 1
ATOM 719 C CA . LEU A 1 87 ? 4.012 5.287 -2.191 1.00 87.31 87 LEU A CA 1
ATOM 720 C C . LEU A 1 87 ? 5.281 5.069 -3.042 1.00 87.31 87 LEU A C 1
ATOM 722 O O . LEU A 1 87 ? 5.225 5.380 -4.231 1.00 87.31 87 LEU A O 1
ATOM 726 N N . PRO A 1 88 ? 6.380 4.455 -2.550 1.00 88.06 88 PRO A N 1
ATOM 727 C CA . PRO A 1 88 ? 7.515 4.122 -3.414 1.00 88.06 88 PRO A CA 1
ATOM 728 C C . PRO A 1 88 ? 7.184 3.066 -4.478 1.00 88.06 88 PRO A C 1
ATOM 730 O O . PRO A 1 88 ? 7.690 3.164 -5.595 1.00 88.06 88 PRO A O 1
ATOM 733 N N . ILE A 1 89 ? 6.306 2.095 -4.200 1.00 88.75 89 ILE A N 1
ATOM 734 C CA . ILE A 1 89 ? 5.851 1.131 -5.222 1.00 88.75 89 ILE A CA 1
ATOM 735 C C . ILE A 1 89 ? 5.089 1.845 -6.344 1.00 88.75 89 ILE A C 1
ATOM 737 O O . ILE A 1 89 ? 5.332 1.594 -7.522 1.00 88.75 89 ILE A O 1
ATOM 741 N N . ILE A 1 90 ? 4.178 2.753 -5.997 1.00 86.56 90 ILE A N 1
ATOM 742 C CA . ILE A 1 90 ? 3.425 3.535 -6.979 1.00 86.56 90 ILE A CA 1
ATOM 743 C C . ILE A 1 90 ? 4.373 4.440 -7.757 1.00 86.56 90 ILE A C 1
ATOM 745 O O . ILE A 1 90 ? 4.258 4.489 -8.972 1.00 86.56 90 ILE A O 1
ATOM 749 N N . ILE A 1 91 ? 5.333 5.104 -7.109 1.00 84.62 91 ILE A N 1
ATOM 750 C CA . ILE A 1 91 ? 6.315 5.946 -7.807 1.00 84.62 91 ILE A CA 1
ATOM 751 C C . ILE A 1 91 ? 7.142 5.108 -8.781 1.00 84.62 91 ILE A C 1
ATOM 753 O O . ILE A 1 91 ? 7.211 5.447 -9.954 1.00 84.62 91 ILE A O 1
ATOM 757 N N . THR A 1 92 ? 7.733 4.000 -8.335 1.00 83.81 92 THR A N 1
ATOM 758 C CA . THR A 1 92 ? 8.565 3.141 -9.200 1.00 83.81 92 THR A CA 1
ATOM 759 C C . THR A 1 92 ? 7.783 2.526 -10.353 1.00 83.81 92 THR A C 1
ATOM 761 O O . THR A 1 92 ? 8.328 2.366 -11.439 1.00 83.81 92 THR A O 1
ATOM 764 N N . LYS A 1 93 ? 6.507 2.196 -10.140 1.00 76.44 93 LYS A N 1
ATOM 765 C CA . LYS A 1 93 ? 5.657 1.582 -11.164 1.00 76.44 93 LYS A CA 1
ATOM 766 C C . LYS A 1 93 ? 4.971 2.602 -12.075 1.00 76.44 93 LYS A C 1
ATOM 768 O O . LYS A 1 93 ? 4.671 2.286 -13.221 1.00 76.44 93 LYS A O 1
ATOM 773 N N . SER A 1 94 ? 4.698 3.802 -11.569 1.00 76.94 94 SER A N 1
ATOM 774 C CA . SER A 1 94 ? 4.117 4.912 -12.328 1.00 76.94 94 SER A CA 1
ATOM 775 C C . SER A 1 94 ? 5.175 5.706 -13.077 1.00 76.94 94 SER A C 1
ATOM 777 O O . SER A 1 94 ? 4.821 6.402 -14.028 1.00 76.94 94 SER A O 1
ATOM 779 N N . LEU A 1 95 ? 6.441 5.641 -12.661 1.00 72.75 95 LEU A N 1
ATOM 780 C CA . LEU A 1 95 ? 7.535 6.183 -13.442 1.00 72.75 95 LEU A CA 1
ATOM 781 C C . LEU A 1 95 ? 7.708 5.259 -14.653 1.00 72.75 95 LEU A C 1
ATOM 783 O O . LEU A 1 95 ? 8.064 4.092 -14.475 1.00 72.75 95 LEU A O 1
ATOM 787 N N . PRO A 1 96 ? 7.402 5.727 -15.876 1.00 71.69 96 PRO A N 1
ATOM 788 C CA . PRO A 1 96 ? 7.578 4.907 -17.056 1.00 71.69 96 PRO A CA 1
ATOM 789 C C . PRO A 1 96 ? 9.052 4.534 -17.120 1.00 71.69 96 PRO A C 1
ATOM 791 O O . PRO A 1 96 ? 9.913 5.414 -17.174 1.00 71.69 96 PRO A O 1
ATOM 794 N N . ASN A 1 97 ? 9.334 3.229 -17.069 1.00 66.62 97 ASN A N 1
ATOM 795 C CA . ASN A 1 97 ? 10.666 2.714 -17.334 1.00 66.62 97 ASN A CA 1
ATOM 796 C C . ASN A 1 97 ? 11.097 3.316 -18.666 1.00 66.62 97 ASN A C 1
ATOM 798 O O . ASN A 1 97 ? 10.513 3.018 -19.710 1.00 66.62 97 ASN A O 1
ATOM 802 N N . HIS A 1 98 ? 12.070 4.222 -18.612 1.00 67.62 98 HIS A N 1
ATOM 803 C CA . HIS A 1 98 ? 12.662 4.779 -19.807 1.00 67.62 98 HIS A CA 1
ATOM 804 C C . HIS A 1 98 ? 13.460 3.634 -20.416 1.00 67.62 98 HIS A C 1
ATOM 806 O O . HIS A 1 98 ? 14.609 3.399 -20.048 1.00 67.62 98 HIS A O 1
ATOM 812 N N . HIS A 1 99 ? 12.798 2.836 -21.258 1.00 68.88 99 HIS A N 1
ATOM 813 C CA . HIS A 1 99 ? 13.472 1.848 -22.073 1.00 68.88 99 HIS A CA 1
ATOM 814 C C . HIS A 1 99 ? 14.533 2.620 -22.835 1.00 68.88 99 HIS A C 1
ATOM 816 O O . HIS A 1 99 ? 14.205 3.479 -23.655 1.00 68.88 99 HIS A O 1
ATOM 822 N N . SER A 1 100 ? 15.799 2.369 -22.497 1.00 73.06 100 SER A N 1
ATOM 823 C CA . SER A 1 100 ? 16.904 2.941 -23.240 1.00 73.06 100 SER A CA 1
ATOM 824 C C . SER A 1 100 ? 16.651 2.601 -24.705 1.00 73.06 100 SER A C 1
ATOM 826 O O . SER A 1 100 ? 16.396 1.423 -24.994 1.00 73.06 100 SER A O 1
ATOM 828 N N . PRO A 1 101 ? 16.651 3.596 -25.608 1.00 74.00 101 PRO A N 1
ATOM 829 C CA . PRO A 1 101 ? 16.466 3.322 -27.020 1.00 74.00 101 PRO A CA 1
ATOM 830 C C . PRO A 1 101 ? 17.457 2.226 -27.425 1.00 74.00 101 PRO A C 1
ATOM 832 O O . PRO A 1 101 ? 18.576 2.210 -26.893 1.00 74.00 101 PRO A O 1
ATOM 835 N N . PRO A 1 102 ? 17.046 1.282 -28.292 1.00 75.44 102 PRO A N 1
ATOM 836 C CA . PRO A 1 102 ? 17.932 0.214 -28.724 1.00 75.44 102 PRO A CA 1
ATOM 837 C C . PRO A 1 102 ? 19.239 0.848 -29.184 1.00 75.44 102 PRO A C 1
ATOM 839 O O . PRO A 1 102 ? 19.229 1.811 -29.957 1.00 75.44 102 PRO A O 1
ATOM 842 N N . THR A 1 103 ? 20.347 0.360 -28.626 1.00 76.94 103 THR A N 1
ATOM 843 C CA . THR A 1 103 ? 21.674 0.892 -28.924 1.00 76.94 103 THR A CA 1
ATOM 844 C C . THR A 1 103 ? 21.845 0.934 -30.440 1.00 76.94 103 THR A C 1
ATOM 846 O O . THR A 1 103 ? 21.545 -0.073 -31.092 1.00 76.94 103 THR A O 1
ATOM 849 N N . PRO A 1 104 ? 22.273 2.072 -31.015 1.00 81.94 104 PRO A N 1
ATOM 850 C CA . PRO A 1 104 ? 22.442 2.174 -32.454 1.00 81.94 104 PRO A CA 1
ATOM 851 C C . PRO A 1 104 ? 23.389 1.063 -32.934 1.00 81.94 104 PRO A C 1
ATOM 853 O O . PRO A 1 104 ? 24.338 0.732 -32.216 1.00 81.94 104 PRO A O 1
ATOM 856 N N . PRO A 1 105 ? 23.125 0.458 -34.106 1.00 82.44 105 PRO A N 1
ATOM 857 C CA . PRO A 1 105 ? 23.944 -0.629 -34.617 1.00 82.44 105 PRO A CA 1
ATOM 858 C C . PRO A 1 105 ? 25.382 -0.144 -34.778 1.00 82.44 105 PRO A C 1
ATOM 860 O O . PRO A 1 105 ? 25.632 0.935 -35.319 1.00 82.44 105 PRO A O 1
ATOM 863 N N . ASP A 1 106 ? 26.323 -0.940 -34.285 1.00 88.88 106 ASP A N 1
ATOM 864 C CA . ASP A 1 106 ? 27.734 -0.620 -34.404 1.00 88.88 106 ASP A CA 1
ATOM 865 C C . ASP A 1 106 ? 28.195 -0.694 -35.873 1.00 88.88 106 ASP A C 1
ATOM 867 O O . ASP A 1 106 ? 27.582 -1.320 -36.748 1.00 88.88 106 ASP A O 1
ATOM 871 N N . ASN A 1 107 ? 29.306 -0.015 -36.164 1.00 90.69 107 ASN A N 1
ATOM 872 C CA . ASN A 1 107 ? 29.853 0.050 -37.521 1.00 90.69 107 ASN A CA 1
ATOM 873 C C . ASN A 1 107 ? 30.204 -1.343 -38.071 1.00 90.69 107 ASN A C 1
ATOM 875 O O . ASN A 1 107 ? 30.139 -1.559 -39.281 1.00 90.69 107 ASN A O 1
ATOM 879 N N . TYR A 1 108 ? 30.529 -2.294 -37.190 1.00 90.25 108 TYR A N 1
ATOM 880 C CA . TYR A 1 108 ? 30.805 -3.680 -37.556 1.00 90.25 108 TYR A CA 1
ATOM 881 C C . TYR A 1 108 ? 29.539 -4.423 -37.998 1.00 90.25 108 TYR A C 1
ATOM 883 O O . TYR A 1 108 ? 29.564 -5.058 -39.053 1.00 90.25 108 TYR A O 1
ATOM 891 N N . THR A 1 109 ? 28.417 -4.291 -37.280 1.00 89.75 109 THR A N 1
ATOM 892 C CA . THR A 1 109 ? 27.129 -4.885 -37.682 1.00 89.75 109 THR A CA 1
ATOM 893 C C . THR A 1 109 ? 26.645 -4.301 -39.006 1.00 89.75 109 THR A C 1
ATOM 895 O O . THR A 1 109 ? 26.177 -5.041 -39.873 1.00 89.75 109 THR A O 1
ATOM 898 N N . LEU A 1 110 ? 26.817 -2.992 -39.221 1.00 92.88 110 LEU A N 1
ATOM 899 C CA . LEU A 1 110 ? 26.492 -2.356 -40.503 1.00 92.88 110 LEU A CA 1
ATOM 900 C C . LEU A 1 110 ? 27.373 -2.867 -41.651 1.00 92.88 110 LEU A C 1
ATOM 902 O O . LEU A 1 110 ? 26.859 -3.138 -42.739 1.00 92.88 110 LEU A O 1
ATOM 906 N N . ALA A 1 111 ? 28.682 -3.010 -41.431 1.00 93.88 111 ALA A N 1
ATOM 907 C CA . ALA A 1 111 ? 29.602 -3.535 -42.438 1.00 93.88 111 ALA A CA 1
ATOM 908 C C . ALA A 1 111 ? 29.282 -4.996 -42.789 1.00 93.88 111 ALA A C 1
ATOM 910 O O . ALA A 1 111 ? 29.214 -5.346 -43.968 1.00 93.88 111 ALA A O 1
ATOM 911 N N . LEU A 1 112 ? 29.009 -5.824 -41.780 1.00 93.94 112 LEU A N 1
ATOM 912 C CA . LEU A 1 112 ? 28.648 -7.228 -41.956 1.00 93.94 112 LEU A CA 1
ATOM 913 C C . LEU A 1 112 ? 27.311 -7.387 -42.690 1.00 93.94 112 LEU A C 1
ATOM 915 O O . LEU A 1 1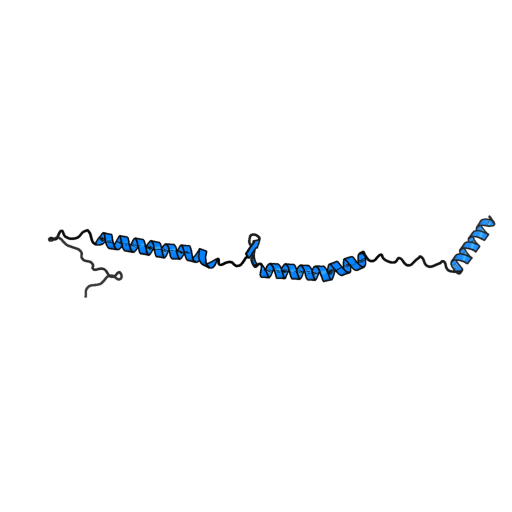12 ? 27.218 -8.181 -43.624 1.00 93.94 112 LEU A O 1
ATOM 919 N N . HIS A 1 113 ? 26.296 -6.592 -42.339 1.00 93.25 113 HIS A N 1
ATOM 920 C CA . HIS A 1 113 ? 25.008 -6.602 -43.035 1.00 93.25 113 HIS A CA 1
ATOM 921 C C . HIS A 1 113 ? 25.154 -6.242 -44.522 1.00 93.25 113 HIS A C 1
ATOM 923 O O . HIS A 1 113 ? 24.594 -6.918 -45.387 1.00 93.25 113 HIS A O 1
ATOM 929 N N . LYS A 1 114 ? 25.959 -5.219 -44.834 1.00 94.62 114 LYS A N 1
ATOM 930 C CA . LYS A 1 114 ? 26.258 -4.832 -46.221 1.00 94.62 114 LYS A CA 1
ATOM 931 C C . LYS A 1 114 ? 27.036 -5.913 -46.970 1.00 94.62 114 LYS A C 1
ATOM 933 O O . LYS A 1 114 ? 26.728 -6.171 -48.131 1.00 94.62 114 LYS A O 1
ATOM 938 N N . ALA A 1 115 ? 28.003 -6.559 -46.319 1.00 95.12 115 ALA A N 1
ATOM 939 C CA . ALA A 1 115 ? 28.753 -7.662 -46.913 1.00 95.12 115 ALA A CA 1
ATOM 940 C C . ALA A 1 115 ? 27.830 -8.840 -47.261 1.00 95.12 115 ALA A C 1
ATOM 942 O O . ALA A 1 115 ? 27.885 -9.356 -48.374 1.00 95.12 115 ALA A O 1
ATOM 943 N N . LEU A 1 116 ? 26.922 -9.214 -46.354 1.00 93.31 116 LEU A N 1
ATOM 944 C CA . LEU A 1 116 ? 25.934 -10.268 -46.603 1.00 93.31 116 LEU A CA 1
ATOM 945 C C . LEU A 1 116 ? 24.977 -9.917 -47.750 1.00 93.31 116 LEU A C 1
ATOM 947 O O . LEU A 1 116 ? 24.700 -10.771 -48.590 1.00 93.31 116 LEU A O 1
ATOM 951 N N . LEU A 1 117 ? 24.505 -8.668 -47.822 1.00 94.44 117 LEU A N 1
ATOM 952 C CA . LEU A 1 117 ? 23.684 -8.193 -48.942 1.00 94.44 117 LEU A CA 1
ATOM 953 C C . LEU A 1 117 ? 24.427 -8.278 -50.276 1.00 94.44 117 LEU A C 1
ATOM 955 O O . LEU A 1 117 ? 23.843 -8.708 -51.267 1.00 94.44 117 LEU A O 1
ATOM 959 N N . PHE A 1 118 ? 25.706 -7.906 -50.296 1.00 94.44 118 PHE A N 1
ATOM 960 C CA . PHE A 1 118 ? 26.540 -8.008 -51.488 1.00 94.44 118 PHE A CA 1
ATOM 961 C C . PHE A 1 118 ? 26.677 -9.459 -51.960 1.00 94.44 118 PHE A C 1
ATOM 963 O O . PHE A 1 118 ? 26.463 -9.734 -53.136 1.00 94.44 118 PHE A O 1
ATOM 970 N N . PHE A 1 119 ? 26.949 -10.397 -51.050 1.00 93.06 119 PHE A N 1
ATOM 971 C CA . PHE A 1 119 ? 27.028 -11.816 -51.402 1.00 93.06 119 PHE A CA 1
ATOM 972 C C . PHE A 1 119 ? 25.690 -12.382 -51.883 1.00 93.06 119 PHE A C 1
ATOM 974 O O . PHE A 1 119 ? 25.663 -13.163 -52.829 1.00 93.06 119 PHE A O 1
ATOM 981 N N . ASN A 1 120 ? 24.576 -11.975 -51.271 1.00 90.56 120 ASN A N 1
ATOM 982 C CA . ASN A 1 120 ? 23.252 -12.413 -51.707 1.00 90.56 120 ASN A CA 1
ATOM 983 C C . ASN A 1 120 ? 22.880 -11.854 -53.091 1.00 90.56 120 ASN A C 1
ATOM 985 O O . ASN A 1 120 ? 22.227 -12.536 -53.868 1.00 90.56 120 ASN A O 1
ATOM 989 N N . ALA A 1 121 ? 23.319 -10.634 -53.414 1.00 87.62 121 ALA A N 1
ATOM 990 C CA . ALA A 1 121 ? 23.096 -10.009 -54.718 1.00 87.62 121 ALA A CA 1
ATOM 991 C C . ALA A 1 121 ? 23.952 -10.608 -55.852 1.00 87.62 121 ALA A C 1
ATOM 993 O O . ALA A 1 121 ? 23.709 -10.303 -57.016 1.00 87.62 121 ALA A O 1
ATOM 994 N N . GLN A 1 122 ? 24.957 -11.428 -55.530 1.00 83.44 122 GLN A N 1
ATOM 995 C CA . GLN A 1 122 ? 25.793 -12.139 -56.505 1.00 83.44 122 GLN A CA 1
ATOM 996 C C . GLN A 1 122 ? 25.296 -13.553 -56.836 1.00 83.44 122 GLN A C 1
ATOM 998 O O . GLN A 1 122 ? 25.922 -14.230 -57.653 1.00 83.44 122 GLN A O 1
ATOM 1003 N N . LYS A 1 123 ? 24.220 -14.012 -56.190 1.00 64.62 123 LYS A N 1
ATOM 1004 C CA . LYS A 1 123 ? 23.569 -15.287 -56.494 1.00 64.62 123 LYS A CA 1
ATOM 1005 C C . LYS A 1 123 ? 22.542 -15.116 -57.607 1.00 64.62 123 LYS A C 1
ATOM 1007 O O . LYS A 1 123 ? 22.507 -16.008 -58.480 1.00 64.62 123 LYS A O 1
#